Protein AF-A0A841GQJ8-F1 (afdb_monomer_lite)

pLDDT: mean 85.33, std 18.14, range [37.25, 98.5]

Structure (mmCIF, N/CA/C/O backbone):
data_AF-A0A841GQJ8-F1
#
_entry.id   AF-A0A841GQJ8-F1
#
loop_
_atom_site.group_PDB
_atom_site.id
_atom_site.type_symbol
_atom_site.label_atom_id
_atom_site.label_alt_id
_atom_site.label_comp_id
_atom_site.label_asym_id
_atom_site.label_entity_id
_atom_site.label_seq_id
_atom_site.pdbx_PDB_ins_code
_atom_site.Cartn_x
_atom_site.Cartn_y
_atom_site.Cartn_z
_atom_site.occupancy
_atom_site.B_iso_or_equiv
_atom_site.auth_seq_id
_atom_site.auth_comp_id
_atom_site.auth_asym_id
_atom_site.auth_atom_id
_atom_site.pdbx_PDB_model_num
ATOM 1 N N . MET A 1 1 ? -18.519 7.484 22.871 1.00 69.00 1 MET A N 1
ATOM 2 C CA . MET A 1 1 ? -19.037 8.339 21.785 1.00 69.00 1 MET A CA 1
ATOM 3 C C . MET A 1 1 ? -19.479 7.434 20.653 1.00 69.00 1 MET A C 1
ATOM 5 O O . MET A 1 1 ? -18.696 6.591 20.253 1.00 69.00 1 MET A O 1
ATOM 9 N N . LEU A 1 2 ? -20.723 7.545 20.201 1.00 83.00 2 LEU A N 1
ATOM 10 C CA . LEU A 1 2 ? -21.278 6.787 19.076 1.00 83.00 2 LEU A CA 1
ATOM 11 C C . LEU A 1 2 ? -21.313 7.696 17.837 1.00 83.00 2 LEU A C 1
ATOM 13 O O . LEU A 1 2 ? -21.474 8.907 17.982 1.00 83.00 2 LEU A O 1
ATOM 17 N N . ILE A 1 3 ? -21.138 7.150 16.635 1.00 88.44 3 ILE A N 1
ATOM 18 C CA . ILE A 1 3 ? -21.252 7.889 15.370 1.00 88.44 3 ILE A CA 1
ATOM 19 C C . ILE A 1 3 ? -22.172 7.069 14.484 1.00 88.44 3 ILE A C 1
ATOM 21 O O . ILE A 1 3 ? -21.946 5.878 14.298 1.00 88.44 3 ILE A O 1
ATOM 25 N N . CYS A 1 4 ? -23.193 7.723 13.936 1.00 89.06 4 CYS A N 1
ATOM 26 C CA . CYS A 1 4 ? -24.145 7.074 13.050 1.00 89.06 4 CYS A CA 1
ATOM 27 C C . CYS A 1 4 ? -23.451 6.559 11.786 1.00 89.06 4 CYS A C 1
ATOM 29 O O . CYS A 1 4 ? -22.863 7.340 11.039 1.00 89.06 4 CYS A O 1
ATOM 31 N N . ASN A 1 5 ? -23.571 5.266 11.508 1.00 85.94 5 ASN A N 1
ATOM 32 C CA . ASN A 1 5 ? -23.032 4.623 10.310 1.00 85.94 5 ASN A CA 1
ATOM 33 C C . ASN A 1 5 ? -23.671 5.132 8.998 1.00 85.94 5 ASN A C 1
ATOM 35 O O . ASN A 1 5 ? -23.080 4.981 7.929 1.00 85.94 5 ASN A O 1
ATOM 39 N N . ARG A 1 6 ? -24.857 5.751 9.074 1.00 85.56 6 ARG A N 1
ATOM 40 C CA . ARG A 1 6 ? -25.621 6.251 7.926 1.00 85.56 6 ARG A CA 1
ATOM 41 C C . ARG A 1 6 ? -25.281 7.693 7.562 1.00 85.56 6 ARG A C 1
ATOM 43 O O . ARG A 1 6 ? -25.093 7.998 6.389 1.00 85.56 6 ARG A O 1
ATOM 50 N N . CYS A 1 7 ? -25.226 8.591 8.549 1.00 88.56 7 CYS A N 1
ATOM 51 C CA . CYS A 1 7 ? -25.048 10.034 8.322 1.00 88.56 7 CYS A CA 1
ATOM 52 C C . CYS A 1 7 ? -23.786 10.627 8.966 1.00 88.56 7 CYS A C 1
ATOM 54 O O . CYS A 1 7 ? -23.524 11.819 8.820 1.00 88.56 7 CYS A O 1
ATOM 56 N N . ASN A 1 8 ? -22.998 9.809 9.668 1.00 84.25 8 ASN A N 1
ATOM 57 C CA . ASN A 1 8 ? -21.717 10.173 10.272 1.00 84.25 8 ASN A CA 1
ATOM 58 C C . ASN A 1 8 ? -21.789 11.299 11.328 1.00 84.25 8 ASN A C 1
ATOM 60 O O . ASN A 1 8 ? -20.802 11.988 11.583 1.00 84.25 8 ASN A O 1
ATOM 64 N N . THR A 1 9 ? -22.956 11.496 11.951 1.00 87.31 9 THR A N 1
ATOM 65 C CA . THR A 1 9 ? -23.169 12.467 13.040 1.00 87.31 9 THR A CA 1
ATOM 66 C C . THR A 1 9 ? -22.947 11.807 14.408 1.00 87.31 9 THR A C 1
ATOM 68 O O . THR A 1 9 ? -23.321 10.640 14.571 1.00 87.31 9 THR A O 1
ATOM 71 N N . PRO A 1 10 ? -22.375 12.516 15.404 1.00 89.00 10 PRO A N 1
ATOM 72 C CA . PRO A 1 10 ? -22.278 12.010 16.769 1.00 89.00 10 PRO A CA 1
ATOM 73 C C . PRO A 1 10 ? -23.661 11.702 17.344 1.00 89.00 10 PRO A C 1
ATOM 75 O O . PRO A 1 10 ? -24.578 12.517 17.245 1.00 89.00 10 PRO A O 1
ATOM 78 N N . ILE A 1 11 ? -23.797 10.537 17.965 1.00 92.25 11 ILE A N 1
ATOM 79 C CA . ILE A 1 11 ? -25.012 10.116 18.657 1.00 92.25 11 ILE A CA 1
ATOM 80 C C . ILE A 1 11 ? -24.798 10.311 20.160 1.00 92.25 11 ILE A C 1
ATOM 82 O O . ILE A 1 11 ? -23.737 9.977 20.697 1.00 92.25 11 ILE A O 1
ATOM 86 N N . ARG A 1 12 ? -25.811 10.868 20.832 1.00 89.44 12 ARG A N 1
ATOM 87 C CA . ARG A 1 12 ? -25.818 11.080 22.285 1.00 89.44 12 ARG A CA 1
ATOM 88 C C . ARG A 1 12 ? -25.809 9.744 23.031 1.00 89.44 12 ARG A C 1
ATOM 90 O O . ARG A 1 12 ? -26.429 8.775 22.593 1.00 89.44 12 ARG A O 1
ATOM 97 N N . ASP A 1 13 ? -25.138 9.704 24.178 1.00 86.50 13 ASP A N 1
ATOM 98 C CA . ASP A 1 13 ? -25.068 8.490 24.992 1.00 86.50 13 ASP A CA 1
ATOM 99 C C . ASP A 1 13 ? -26.475 8.067 25.457 1.00 86.50 13 ASP A C 1
ATOM 101 O O . ASP A 1 13 ? -27.269 8.882 25.926 1.00 86.50 13 ASP A O 1
ATOM 105 N N . GLY A 1 14 ? -26.801 6.782 25.285 1.00 88.12 14 GLY A N 1
ATOM 106 C CA . GLY A 1 14 ? -28.113 6.219 25.628 1.00 88.12 14 GLY A CA 1
ATOM 107 C C . GLY A 1 14 ? -29.236 6.464 24.609 1.00 88.12 14 GLY A C 1
ATOM 108 O O . GLY A 1 14 ? -30.354 5.993 24.828 1.00 88.12 14 GLY A O 1
ATOM 109 N N . ALA A 1 15 ? -28.978 7.155 23.492 1.00 90.06 15 ALA A N 1
ATOM 110 C CA . ALA A 1 15 ? -29.973 7.324 22.435 1.00 90.06 15 ALA A CA 1
ATOM 111 C C . ALA A 1 15 ? -30.300 5.989 21.740 1.00 90.06 15 ALA A C 1
ATOM 113 O O . ALA A 1 15 ? -29.432 5.140 21.541 1.00 90.06 15 ALA A O 1
ATOM 114 N N . ARG A 1 16 ? -31.570 5.812 21.347 1.00 94.38 16 ARG A N 1
ATOM 115 C CA . ARG A 1 16 ? -32.040 4.640 20.580 1.00 94.38 16 ARG A CA 1
ATOM 116 C C . ARG A 1 16 ? -32.044 4.866 19.064 1.00 94.38 16 ARG A C 1
ATOM 118 O O . ARG A 1 16 ? -32.112 3.896 18.318 1.00 94.38 16 ARG A O 1
ATOM 125 N N . PHE A 1 17 ? -31.965 6.122 18.622 1.00 94.75 17 PHE A N 1
ATOM 126 C CA . PHE A 1 17 ? -31.977 6.541 17.217 1.00 94.75 17 PHE A CA 1
ATOM 127 C C . PHE A 1 17 ? -30.995 7.699 17.002 1.00 94.75 17 PHE A C 1
ATOM 129 O O . PHE A 1 17 ? -30.668 8.421 17.945 1.00 94.75 17 PHE A O 1
ATOM 136 N N . CYS A 1 18 ? -30.537 7.891 15.766 1.00 93.38 18 CYS A N 1
ATOM 137 C CA . CYS A 1 18 ? -29.743 9.051 15.380 1.00 93.38 18 CYS A CA 1
ATOM 138 C C . CYS A 1 18 ? -30.620 10.309 15.262 1.00 93.38 18 CYS A C 1
ATOM 140 O O . CYS A 1 18 ? -31.519 10.357 14.423 1.00 93.38 18 CYS A O 1
ATOM 142 N N . ASP A 1 19 ? -30.289 11.363 16.014 1.00 92.81 19 ASP A N 1
ATOM 143 C CA . ASP A 1 19 ? -31.011 12.648 15.990 1.00 92.81 19 ASP A CA 1
ATOM 144 C C . ASP A 1 19 ? -30.983 13.348 14.613 1.00 92.81 19 ASP A C 1
ATOM 146 O O . ASP A 1 19 ? -31.834 14.185 14.327 1.00 92.81 19 ASP A O 1
ATOM 150 N N . ALA A 1 20 ? -30.009 13.021 13.754 1.00 93.94 20 ALA A N 1
ATOM 151 C CA . ALA A 1 20 ? -29.830 13.670 12.455 1.00 93.94 20 ALA A CA 1
ATOM 152 C C . ALA A 1 20 ? -30.558 12.970 11.297 1.00 93.94 20 ALA A C 1
ATOM 154 O O . ALA A 1 20 ? -31.003 13.640 10.369 1.00 93.94 20 ALA A O 1
ATOM 155 N N . CYS A 1 21 ? -30.664 11.637 11.313 1.00 93.19 21 CYS A N 1
ATOM 156 C CA . CYS A 1 21 ? -31.226 10.880 10.184 1.00 93.19 21 CYS A CA 1
ATOM 157 C C . CYS A 1 21 ? -32.306 9.856 10.561 1.00 93.19 21 CYS A C 1
ATOM 159 O O . CYS A 1 21 ? -32.838 9.188 9.673 1.00 93.19 21 CYS A O 1
ATOM 161 N N . GLY A 1 22 ? -32.621 9.711 11.852 1.00 92.00 22 GLY A N 1
ATOM 162 C CA . GLY A 1 22 ? -33.670 8.821 12.352 1.00 92.00 22 GLY A CA 1
ATOM 163 C C . GLY A 1 22 ? -33.349 7.325 12.294 1.00 92.00 22 GLY A C 1
ATOM 164 O O . GLY A 1 22 ? -34.217 6.517 12.611 1.00 92.00 22 GLY A O 1
ATOM 165 N N . ASP A 1 23 ? -32.134 6.936 11.897 1.00 91.88 23 ASP A N 1
ATOM 166 C CA . ASP A 1 23 ? -31.737 5.525 11.838 1.00 91.88 23 ASP A CA 1
ATOM 167 C C . ASP A 1 23 ? -31.611 4.931 13.256 1.00 91.88 23 ASP A C 1
ATOM 169 O O . ASP A 1 23 ? -31.121 5.628 14.156 1.00 91.88 23 ASP A O 1
ATOM 173 N N . PRO A 1 24 ? -32.074 3.691 13.503 1.00 93.31 24 PRO A N 1
ATOM 174 C CA . PRO A 1 24 ? -31.944 3.053 14.809 1.00 93.31 24 PRO A CA 1
ATOM 175 C C . PRO A 1 24 ? -30.476 2.815 15.160 1.00 93.31 24 PRO A C 1
ATOM 177 O O . PRO A 1 24 ? -29.685 2.420 14.313 1.00 93.31 24 PRO A O 1
ATOM 180 N N . VAL A 1 25 ? -30.122 3.004 16.433 1.00 90.88 25 VAL A N 1
ATOM 181 C CA . VAL A 1 25 ? -28.775 2.704 16.927 1.00 90.88 25 VAL A CA 1
ATOM 182 C C . VAL A 1 25 ? -28.582 1.192 16.948 1.00 90.88 25 VAL A C 1
ATOM 184 O O . VAL A 1 25 ? -29.265 0.458 17.663 1.00 90.88 25 VAL A O 1
ATOM 187 N N . THR A 1 26 ? -27.620 0.730 16.168 1.00 87.56 26 THR A N 1
ATOM 188 C CA . THR A 1 26 ? -27.217 -0.664 16.026 1.00 87.56 26 THR A CA 1
ATOM 189 C C . THR A 1 26 ? -25.819 -0.891 16.601 1.00 87.56 26 THR A C 1
ATOM 191 O O . THR A 1 26 ? -25.080 0.037 16.934 1.00 87.56 26 THR A O 1
ATOM 194 N N . ALA A 1 27 ? -25.393 -2.156 16.659 1.00 79.19 27 ALA A N 1
ATOM 195 C CA . ALA A 1 27 ? -24.012 -2.502 16.995 1.00 79.19 27 ALA A CA 1
ATOM 196 C C . ALA A 1 27 ? -22.972 -1.899 16.020 1.00 79.19 27 ALA A C 1
ATOM 198 O O . ALA A 1 27 ? -21.789 -1.844 16.362 1.00 79.19 27 ALA A O 1
ATOM 199 N N . GLY A 1 28 ? -23.397 -1.456 14.829 1.00 72.44 28 GLY A N 1
ATOM 200 C CA . GLY A 1 28 ? -22.557 -0.760 13.853 1.00 72.44 28 GLY A CA 1
ATOM 201 C C . GLY A 1 28 ? -22.282 0.711 14.187 1.00 72.44 28 GLY A C 1
ATOM 202 O O . GLY A 1 28 ? -21.315 1.258 13.670 1.00 72.44 28 GLY A O 1
ATOM 203 N N . ASP A 1 29 ? -23.077 1.329 15.067 1.00 72.44 29 ASP A N 1
ATOM 204 C CA . ASP A 1 29 ? -22.952 2.744 15.474 1.00 72.44 29 ASP A CA 1
ATOM 205 C C . ASP A 1 29 ? -22.060 2.942 16.699 1.00 72.44 29 ASP A C 1
ATOM 207 O O . ASP A 1 29 ? -21.718 4.069 17.083 1.00 72.44 29 ASP A O 1
ATOM 211 N N . LEU A 1 30 ? -21.646 1.828 17.312 1.00 71.06 30 LEU A N 1
ATOM 212 C CA . LEU A 1 30 ? -20.504 1.821 18.201 1.00 71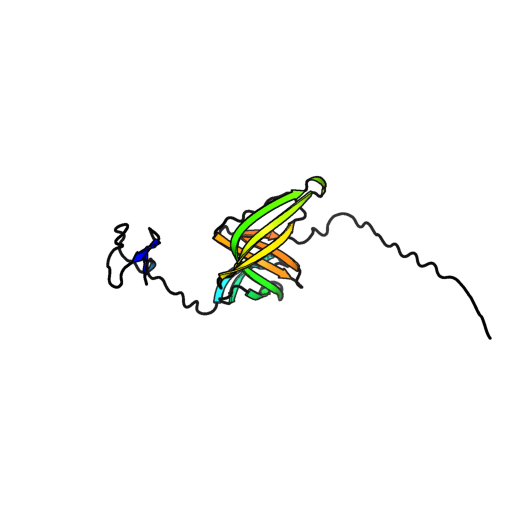.06 30 LEU A CA 1
ATOM 213 C C . LEU A 1 30 ? -19.325 2.378 17.403 1.00 71.06 30 LEU A C 1
ATOM 215 O O . LEU A 1 30 ? -18.711 1.646 16.623 1.00 71.06 30 LEU A O 1
ATOM 219 N N . VAL A 1 31 ? -18.928 3.634 17.683 1.00 60.16 31 VAL A N 1
ATOM 220 C CA . VAL A 1 31 ? -17.500 3.957 17.626 1.00 60.16 31 VAL A CA 1
ATOM 221 C C . VAL A 1 31 ? -16.921 3.056 18.692 1.00 60.16 31 VAL A C 1
ATOM 223 O O . VAL A 1 31 ? -16.723 3.411 19.853 1.00 60.16 31 VAL A O 1
ATOM 226 N N . ARG A 1 32 ? -16.618 1.830 18.273 1.00 51.28 32 ARG A N 1
ATOM 227 C CA . ARG A 1 32 ? -15.392 1.237 18.709 1.00 51.28 32 ARG A CA 1
ATOM 228 C C . ARG A 1 32 ? -14.398 2.348 18.383 1.00 51.28 32 ARG A C 1
ATOM 230 O O . ARG A 1 32 ? -13.963 2.497 17.246 1.00 51.28 32 ARG A O 1
ATOM 237 N N . ASN A 1 33 ? -14.003 3.099 19.412 1.00 47.44 33 ASN A N 1
ATOM 238 C CA . ASN A 1 33 ? -12.593 3.108 19.730 1.00 47.44 33 ASN A CA 1
ATOM 239 C C . ASN A 1 33 ? -12.207 1.650 19.569 1.00 47.44 33 ASN A C 1
ATOM 241 O O . ASN A 1 33 ? -12.418 0.831 20.465 1.00 47.44 33 ASN A O 1
ATOM 245 N N . ARG A 1 34 ? -11.826 1.283 18.343 1.00 51.66 34 ARG A N 1
ATOM 246 C CA . ARG A 1 34 ? -11.142 0.050 18.090 1.00 51.66 34 ARG A CA 1
ATOM 247 C C . ARG A 1 34 ? -9.881 0.361 18.871 1.00 51.66 34 ARG A C 1
ATOM 249 O O . ARG A 1 34 ? -8.959 0.990 18.374 1.00 51.66 34 ARG A O 1
ATOM 256 N N . ALA A 1 35 ? -9.890 -0.001 20.151 1.00 44.84 35 ALA A N 1
ATOM 257 C CA . ALA A 1 35 ? -8.784 -0.721 20.708 1.00 44.84 35 ALA A CA 1
ATOM 258 C C . ALA A 1 35 ? -8.542 -1.813 19.668 1.00 44.84 35 ALA A C 1
ATOM 260 O O . ALA A 1 35 ? -9.208 -2.848 19.637 1.00 44.84 35 ALA A O 1
ATOM 261 N N . VAL A 1 36 ? -7.745 -1.443 18.665 1.00 50.88 36 VAL A N 1
ATOM 262 C CA . VAL A 1 36 ? -7.165 -2.343 17.702 1.00 50.88 36 VAL A CA 1
ATOM 263 C C . VAL A 1 36 ? -6.338 -3.215 18.621 1.00 50.88 36 VAL A C 1
ATOM 265 O O . VAL A 1 36 ? -5.263 -2.811 19.056 1.00 50.88 36 VAL A O 1
ATOM 268 N N . ALA A 1 37 ? -6.902 -4.357 19.029 1.00 50.88 37 ALA A N 1
ATOM 269 C CA . ALA A 1 37 ? -6.098 -5.506 19.410 1.00 50.88 37 ALA A CA 1
ATOM 270 C C . ALA A 1 37 ? -4.976 -5.531 18.377 1.00 50.88 37 ALA A C 1
ATOM 272 O O . ALA A 1 37 ? -5.313 -5.514 17.199 1.00 50.88 37 ALA A O 1
ATOM 273 N N . GLY A 1 38 ? -3.729 -5.356 18.832 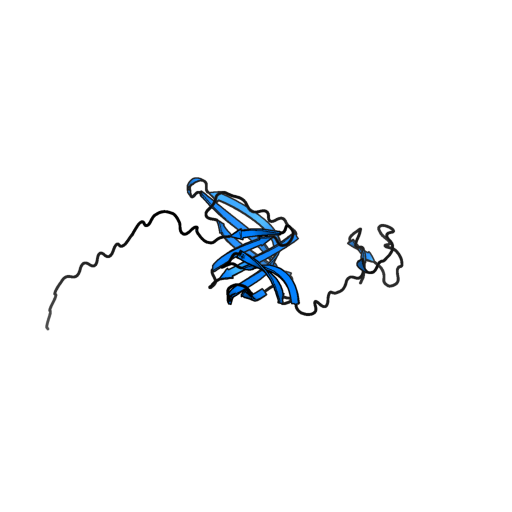1.00 62.94 38 GLY A N 1
ATOM 274 C CA . GLY A 1 38 ? -2.642 -4.586 18.198 1.00 62.94 38 GLY A CA 1
ATOM 275 C C . GLY A 1 38 ? -2.171 -4.976 16.796 1.00 62.94 38 GLY A C 1
ATOM 276 O O . GLY A 1 38 ? -1.046 -4.646 16.429 1.00 62.94 38 GLY A O 1
ATOM 277 N N . SER A 1 39 ? -3.003 -5.647 16.012 1.00 72.56 39 SER A N 1
ATOM 278 C CA . SER A 1 39 ? -2.780 -6.046 14.647 1.00 72.56 39 SER A CA 1
ATOM 279 C C . SER A 1 39 ? -4.073 -6.197 13.827 1.00 72.56 39 SER A C 1
ATOM 281 O O . SER A 1 39 ? -5.076 -6.711 14.321 1.00 72.56 39 SER A O 1
ATOM 283 N N . GLU A 1 40 ? -4.029 -5.818 12.553 1.00 83.12 40 GLU A N 1
ATOM 284 C CA . GLU A 1 40 ? -5.082 -6.011 11.550 1.00 83.12 40 GLU A CA 1
ATOM 285 C C . GLU A 1 40 ? -4.660 -7.080 10.533 1.00 83.12 40 GLU A C 1
ATOM 287 O O . GLU A 1 40 ? -3.511 -7.104 10.094 1.00 83.12 40 GLU A O 1
ATOM 292 N N . SER A 1 41 ? -5.574 -7.976 10.151 1.00 89.50 41 SER A N 1
ATOM 293 C CA . SER A 1 41 ? -5.313 -8.978 9.113 1.00 89.50 41 SER A CA 1
ATOM 294 C C . SER A 1 41 ? -5.699 -8.445 7.734 1.00 89.50 41 SER A C 1
ATOM 296 O O . SER A 1 41 ? -6.858 -8.104 7.511 1.00 89.50 41 SER A O 1
ATOM 298 N N . VAL A 1 42 ? -4.747 -8.406 6.802 1.00 94.06 42 VAL A N 1
ATOM 299 C CA . VAL A 1 42 ? -4.947 -7.952 5.414 1.00 94.06 42 VAL A CA 1
ATOM 300 C C . VAL A 1 42 ? -4.364 -8.957 4.425 1.00 94.06 42 VAL A C 1
ATOM 302 O O . VAL A 1 42 ? -3.376 -9.628 4.716 1.00 94.06 42 VAL A O 1
ATOM 305 N N . LEU A 1 43 ? -4.981 -9.082 3.251 1.00 95.62 43 LEU A N 1
ATOM 306 C CA . LEU A 1 43 ? -4.495 -9.951 2.181 1.00 95.62 43 LEU A CA 1
ATOM 307 C C . LEU A 1 43 ? -3.374 -9.237 1.415 1.00 95.62 43 LEU A C 1
ATOM 309 O O . LEU A 1 43 ? -3.631 -8.244 0.736 1.00 95.62 43 LEU A O 1
ATOM 313 N N . LEU A 1 44 ? -2.139 -9.728 1.530 1.00 97.19 44 LEU A N 1
ATOM 314 C CA . LEU A 1 44 ? -0.971 -9.133 0.877 1.00 97.19 44 LEU A CA 1
ATOM 315 C C . LEU A 1 44 ? -0.392 -10.038 -0.198 1.00 97.19 44 LEU A C 1
ATOM 317 O O . LEU A 1 44 ? -0.272 -11.249 -0.013 1.00 97.19 44 LEU A O 1
ATOM 321 N N . VAL A 1 45 ? 0.046 -9.413 -1.288 1.00 97.94 45 VAL A N 1
ATOM 322 C CA . VAL A 1 45 ? 0.778 -10.074 -2.372 1.00 97.94 45 VAL A CA 1
ATOM 323 C C . VAL A 1 45 ? 2.259 -10.154 -2.013 1.00 97.94 45 VAL A C 1
ATOM 325 O O . VAL A 1 45 ? 2.898 -9.146 -1.699 1.00 97.94 45 VAL A O 1
ATOM 328 N N . CYS A 1 46 ? 2.843 -11.350 -2.090 1.00 97.38 46 CYS A N 1
ATOM 329 C CA . CYS A 1 46 ? 4.279 -11.513 -1.909 1.00 97.38 46 CYS A CA 1
ATOM 330 C C . CYS A 1 46 ? 5.061 -10.819 -3.040 1.00 97.38 46 CYS A C 1
ATOM 332 O O . CYS A 1 46 ? 4.852 -11.143 -4.209 1.00 97.38 46 CYS A O 1
ATOM 334 N N . PRO A 1 47 ? 6.060 -9.968 -2.735 1.00 96.56 47 PRO A N 1
ATOM 335 C CA . PRO A 1 47 ? 6.864 -9.316 -3.765 1.00 96.56 47 PRO A CA 1
ATOM 336 C C . PRO A 1 47 ? 7.722 -10.284 -4.580 1.00 96.56 47 PRO A C 1
ATOM 338 O O . PRO A 1 47 ? 8.192 -9.901 -5.647 1.00 96.56 47 PRO A O 1
ATOM 341 N N . GLN A 1 48 ? 7.962 -11.509 -4.102 1.00 95.62 48 GLN A N 1
ATOM 342 C CA . GLN A 1 48 ? 8.830 -12.477 -4.769 1.00 95.62 48 GLN A CA 1
ATOM 343 C C . GLN A 1 48 ? 8.087 -13.478 -5.647 1.00 95.62 48 GLN A C 1
ATOM 345 O O . GLN A 1 48 ? 8.445 -13.607 -6.812 1.00 95.62 48 GLN A O 1
ATOM 350 N N . CYS A 1 49 ? 7.097 -14.184 -5.099 1.00 96.12 49 CYS A N 1
ATOM 351 C CA . CYS A 1 49 ? 6.370 -15.238 -5.812 1.00 96.12 49 CYS A CA 1
ATOM 352 C C . CYS A 1 49 ? 4.945 -14.840 -6.218 1.00 96.12 49 CYS A C 1
ATOM 354 O O . CYS A 1 49 ? 4.232 -15.675 -6.759 1.00 96.12 49 CYS A O 1
ATOM 356 N N . GLU A 1 50 ? 4.518 -13.611 -5.912 1.00 96.62 50 GLU A N 1
ATOM 357 C CA . GLU A 1 50 ? 3.167 -13.090 -6.180 1.00 96.62 50 GLU A CA 1
ATOM 358 C C . GLU A 1 50 ? 2.023 -13.886 -5.526 1.00 96.62 50 GLU A C 1
ATOM 360 O O . GLU A 1 50 ? 0.853 -13.633 -5.785 1.00 96.62 50 GLU A O 1
ATOM 365 N N . HIS A 1 51 ? 2.339 -14.806 -4.610 1.00 96.69 51 HIS A N 1
ATOM 366 C CA . HIS A 1 51 ? 1.336 -15.503 -3.817 1.00 96.69 51 HIS A CA 1
ATOM 367 C C . HIS A 1 51 ? 0.654 -14.537 -2.842 1.00 96.69 51 HIS A C 1
ATOM 369 O O . HIS A 1 51 ? 1.328 -13.843 -2.071 1.00 96.69 51 HIS A O 1
ATOM 375 N N . GLU A 1 52 ? -0.675 -14.522 -2.864 1.00 96.81 52 GLU A N 1
ATOM 376 C CA . GLU A 1 52 ? -1.507 -13.775 -1.927 1.00 96.81 52 GLU A CA 1
ATOM 377 C C . GLU A 1 52 ? -1.704 -14.568 -0.635 1.00 96.81 52 GLU A C 1
ATOM 379 O O . GLU A 1 52 ? -2.109 -15.728 -0.659 1.00 96.81 52 GLU A O 1
ATOM 384 N N . ALA A 1 53 ? -1.429 -13.940 0.506 1.00 95.12 53 ALA A N 1
ATOM 385 C CA . ALA A 1 53 ? -1.619 -14.554 1.813 1.00 95.12 53 ALA A CA 1
ATOM 386 C C . ALA A 1 53 ? -2.173 -13.546 2.820 1.00 95.12 53 ALA A C 1
ATOM 388 O O . ALA A 1 53 ? -1.836 -12.360 2.784 1.00 95.12 53 ALA A O 1
ATOM 389 N N . LEU A 1 54 ? -3.018 -14.023 3.736 1.00 95.62 54 LEU A N 1
ATOM 390 C CA . LEU A 1 54 ? -3.489 -13.219 4.857 1.00 95.62 54 LEU A CA 1
ATOM 391 C C . LEU A 1 54 ? -2.315 -12.965 5.812 1.00 95.62 54 LEU A C 1
ATOM 393 O O . LEU A 1 54 ? -1.672 -13.904 6.277 1.00 95.62 54 LEU A O 1
ATOM 397 N N . GLN A 1 55 ? -2.031 -11.696 6.081 1.00 94.69 55 GLN A N 1
ATOM 398 C CA . GLN A 1 55 ? -0.916 -11.247 6.906 1.00 94.69 55 GLN A CA 1
ATOM 399 C C . GLN A 1 55 ? -1.425 -10.391 8.053 1.00 94.69 55 GLN A C 1
ATOM 401 O O . GLN A 1 55 ? -2.335 -9.581 7.884 1.00 94.69 55 GLN A O 1
ATOM 406 N N . THR A 1 56 ? -0.802 -10.549 9.213 1.00 93.19 56 THR A N 1
ATOM 407 C CA . THR A 1 56 ? -1.136 -9.799 10.422 1.00 93.19 56 THR A CA 1
ATOM 408 C C . THR A 1 56 ? -0.206 -8.594 10.533 1.00 93.19 56 THR A C 1
ATOM 410 O O . THR A 1 56 ? 0.992 -8.743 10.762 1.00 93.19 56 THR A O 1
ATOM 413 N N . ILE A 1 57 ? -0.753 -7.397 10.336 1.00 91.88 57 ILE A N 1
ATOM 414 C CA . ILE A 1 57 ? -0.025 -6.125 10.336 1.00 91.88 57 ILE A CA 1
ATOM 415 C C . ILE A 1 57 ? -0.184 -5.457 11.688 1.00 91.88 57 ILE A C 1
ATOM 417 O O . ILE A 1 57 ? -1.316 -5.348 12.146 1.00 91.88 57 ILE A O 1
ATOM 421 N N . PRO A 1 58 ? 0.891 -4.966 12.322 1.00 89.62 58 PRO A N 1
ATOM 422 C CA . PRO A 1 58 ? 0.785 -4.188 13.549 1.00 89.62 58 PRO A CA 1
ATOM 423 C C . PRO A 1 58 ? -0.167 -2.993 13.419 1.00 89.62 58 PRO A C 1
ATOM 425 O O . PRO A 1 58 ? -0.333 -2.424 12.343 1.00 89.62 58 PRO A O 1
ATOM 428 N N . SER A 1 59 ? -0.745 -2.543 14.530 1.00 83.81 59 SER A N 1
ATOM 429 C CA . SER A 1 59 ? -1.716 -1.434 14.560 1.00 83.81 59 SER A CA 1
ATOM 430 C C . SER A 1 59 ? -1.208 -0.114 13.964 1.00 83.81 59 SER A C 1
ATOM 432 O O . SER A 1 59 ? -2.006 0.714 13.536 1.00 83.81 59 SER A O 1
ATOM 434 N N . HIS A 1 60 ? 0.108 0.089 13.910 1.00 87.56 60 HIS A N 1
ATOM 435 C CA . HIS A 1 60 ? 0.731 1.266 13.303 1.00 87.56 60 HIS A CA 1
ATOM 436 C C . HIS A 1 60 ? 0.928 1.140 11.780 1.00 87.56 60 HIS A C 1
ATOM 438 O O . HIS A 1 60 ? 1.420 2.071 11.148 1.00 87.56 60 HIS A O 1
ATOM 444 N N . GLY A 1 61 ? 0.533 0.013 11.181 1.00 90.06 61 GLY A N 1
ATOM 445 C CA . GLY A 1 61 ? 0.542 -0.210 9.736 1.00 90.06 61 GLY A CA 1
ATOM 446 C C . GLY A 1 61 ? 1.900 -0.598 9.158 1.00 90.06 61 GLY A C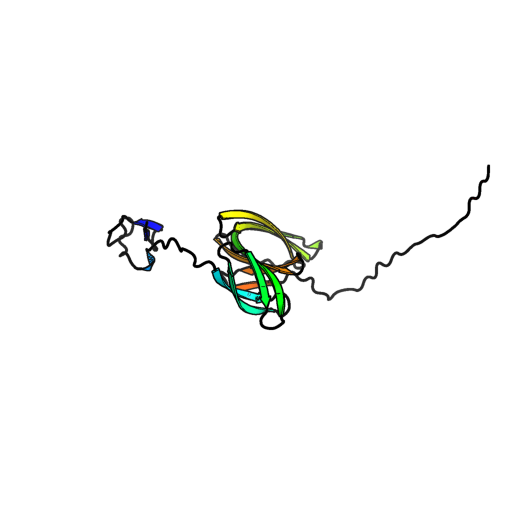 1
ATOM 447 O O . GLY A 1 61 ? 1.985 -0.843 7.964 1.00 90.06 61 GLY A O 1
ATOM 448 N N . VAL A 1 62 ? 2.961 -0.680 9.960 1.00 93.88 62 VAL A N 1
ATOM 449 C CA . VAL A 1 62 ? 4.315 -1.002 9.487 1.00 93.88 62 VAL A CA 1
ATOM 450 C C . VAL A 1 62 ? 4.727 -2.367 10.018 1.00 93.88 62 VAL A C 1
ATOM 452 O O . VAL A 1 62 ? 4.486 -2.673 11.182 1.00 93.88 62 VAL A O 1
ATOM 455 N N . GLY A 1 63 ? 5.351 -3.199 9.189 1.00 94.06 63 GLY A N 1
ATOM 456 C CA . GLY A 1 63 ? 5.858 -4.483 9.658 1.00 94.06 63 GLY A CA 1
ATOM 457 C C . GLY A 1 63 ? 6.822 -5.162 8.698 1.00 94.06 63 GLY A C 1
ATOM 458 O O . GLY A 1 63 ? 6.737 -5.007 7.479 1.00 94.06 63 GLY A O 1
ATOM 459 N N . GLN A 1 64 ? 7.724 -5.959 9.270 1.00 96.75 64 GLN A N 1
ATOM 460 C CA . GLN A 1 64 ? 8.507 -6.944 8.536 1.00 96.75 64 GLN A CA 1
ATOM 461 C C . GLN A 1 64 ? 7.767 -8.281 8.570 1.00 96.75 64 GLN A C 1
ATOM 463 O O . GLN A 1 64 ? 7.440 -8.795 9.637 1.00 96.75 64 GLN A O 1
ATOM 468 N N . LEU A 1 65 ? 7.501 -8.833 7.393 1.00 96.31 65 LEU A N 1
ATOM 469 C CA . LEU A 1 65 ? 6.741 -10.059 7.197 1.00 96.31 65 LEU A CA 1
ATOM 470 C C . LEU A 1 65 ? 7.574 -11.089 6.449 1.00 96.31 65 LEU A C 1
ATOM 472 O O . LEU A 1 65 ? 8.544 -10.752 5.771 1.00 96.31 65 LEU A O 1
ATOM 476 N N . THR A 1 66 ? 7.159 -12.347 6.544 1.00 97.81 66 THR A N 1
ATOM 477 C CA . THR A 1 66 ? 7.748 -13.453 5.787 1.00 97.81 66 THR A CA 1
ATOM 478 C C . THR A 1 66 ? 6.657 -14.136 4.978 1.00 97.81 66 THR A C 1
ATOM 480 O O . THR A 1 66 ? 5.593 -14.464 5.503 1.00 97.81 66 THR A O 1
ATOM 483 N N . CYS A 1 67 ? 6.898 -14.336 3.682 1.00 97.19 67 CYS A N 1
ATOM 484 C CA . CYS A 1 67 ? 5.945 -15.030 2.826 1.00 97.19 67 CYS A CA 1
ATOM 485 C C . CYS A 1 67 ? 5.839 -16.510 3.232 1.00 97.19 67 CYS A C 1
ATOM 487 O O . CYS A 1 67 ? 6.866 -17.190 3.237 1.00 97.19 67 CYS A O 1
ATOM 489 N N . PRO A 1 68 ? 4.631 -17.050 3.478 1.00 96.81 68 PRO A N 1
ATOM 490 C CA . PRO A 1 68 ? 4.470 -18.461 3.825 1.00 96.81 68 PRO A CA 1
ATOM 491 C C . PRO A 1 68 ? 4.790 -19.410 2.660 1.00 96.81 68 PRO A C 1
ATOM 493 O O . PRO A 1 68 ? 5.140 -20.559 2.896 1.00 96.81 68 PRO A O 1
ATOM 496 N N . ALA A 1 69 ? 4.698 -18.944 1.409 1.00 97.25 69 ALA A N 1
ATOM 497 C CA . ALA A 1 69 ? 4.913 -19.782 0.228 1.00 97.25 69 ALA A CA 1
ATOM 498 C C . ALA A 1 69 ? 6.390 -19.899 -0.189 1.00 97.25 69 ALA A C 1
ATOM 500 O O . ALA A 1 69 ? 6.810 -20.951 -0.658 1.00 97.25 69 ALA A O 1
ATOM 501 N N . CYS A 1 70 ? 7.184 -18.831 -0.053 1.00 97.19 70 CYS A N 1
ATOM 502 C CA . CYS A 1 70 ? 8.573 -18.802 -0.539 1.00 97.19 70 CYS A CA 1
ATOM 503 C C . CYS A 1 70 ? 9.602 -18.347 0.506 1.00 97.19 70 CYS A C 1
ATOM 505 O O . CYS A 1 70 ? 10.753 -18.096 0.152 1.00 97.19 70 CYS A O 1
ATOM 507 N N . ALA A 1 71 ? 9.188 -18.172 1.766 1.00 97.31 71 ALA A N 1
ATOM 508 C CA . ALA A 1 71 ? 10.018 -17.723 2.889 1.00 97.31 71 ALA A CA 1
ATOM 509 C C . ALA A 1 71 ? 10.746 -16.378 2.681 1.00 97.31 71 ALA A C 1
ATOM 511 O O . ALA A 1 71 ? 11.624 -16.014 3.460 1.00 97.31 71 ALA A O 1
ATOM 512 N N . THR A 1 72 ? 10.390 -15.602 1.651 1.00 96.56 72 THR A N 1
ATOM 513 C CA . THR A 1 72 ? 11.008 -14.293 1.419 1.00 96.56 72 THR A CA 1
ATOM 514 C C . THR A 1 72 ? 10.551 -13.311 2.489 1.00 96.56 72 THR A C 1
ATOM 516 O O . THR A 1 72 ? 9.346 -13.110 2.666 1.00 96.56 72 THR A O 1
ATOM 519 N N . ALA A 1 73 ? 11.509 -12.678 3.165 1.00 97.69 73 ALA A N 1
ATOM 520 C CA . ALA A 1 73 ? 11.242 -11.579 4.080 1.00 97.69 73 ALA A CA 1
ATOM 521 C C . ALA A 1 73 ? 11.037 -10.272 3.298 1.00 97.69 73 ALA A C 1
ATOM 523 O O . ALA A 1 73 ? 11.766 -9.980 2.348 1.00 97.69 73 ALA A O 1
ATOM 524 N N . PHE A 1 74 ? 10.053 -9.473 3.696 1.00 97.69 74 PHE A N 1
ATOM 525 C CA . PHE A 1 74 ? 9.759 -8.182 3.081 1.00 97.69 74 PHE A CA 1
ATOM 526 C C . PHE A 1 74 ? 9.198 -7.203 4.108 1.00 97.69 74 PHE A C 1
ATOM 528 O O . PHE A 1 74 ? 8.635 -7.597 5.126 1.00 97.69 74 PHE A O 1
ATOM 535 N N . HIS A 1 75 ? 9.356 -5.914 3.838 1.00 97.56 75 HIS A N 1
ATOM 536 C CA . HIS A 1 75 ? 8.802 -4.853 4.664 1.00 97.56 75 HIS A CA 1
ATOM 537 C C . HIS A 1 75 ? 7.535 -4.315 4.009 1.00 97.56 75 HIS A C 1
ATOM 539 O O . HIS A 1 75 ? 7.492 -4.139 2.793 1.00 97.56 75 HIS A O 1
ATOM 545 N N . THR A 1 76 ? 6.499 -4.045 4.791 1.00 97.44 76 THR A N 1
ATOM 546 C CA . THR A 1 76 ? 5.246 -3.495 4.280 1.00 97.44 76 THR A CA 1
ATOM 547 C C . THR A 1 76 ? 4.771 -2.333 5.137 1.00 97.44 76 THR A C 1
ATOM 549 O O . THR A 1 76 ? 4.913 -2.347 6.360 1.00 97.44 76 THR A O 1
ATOM 552 N N . THR A 1 77 ? 4.198 -1.336 4.472 1.00 97.06 77 THR A N 1
ATOM 553 C CA . THR A 1 77 ? 3.572 -0.173 5.094 1.00 97.06 77 THR A CA 1
ATOM 554 C C . THR A 1 77 ? 2.148 -0.052 4.562 1.00 97.06 77 THR A C 1
ATOM 556 O O . THR A 1 77 ? 1.940 0.250 3.387 1.00 97.06 77 THR A O 1
ATOM 559 N N . VAL A 1 78 ? 1.169 -0.285 5.428 1.00 97.12 78 VAL A N 1
ATOM 560 C CA . VAL A 1 78 ? -0.258 -0.084 5.189 1.00 97.12 78 VAL A CA 1
ATOM 561 C C . VAL A 1 78 ? -0.634 1.336 5.589 1.00 97.12 78 VAL A C 1
ATOM 563 O O . VAL A 1 78 ? -0.370 1.780 6.706 1.00 97.12 78 VAL A O 1
ATOM 566 N N . VAL A 1 79 ? -1.250 2.057 4.661 1.00 97.19 79 VAL A N 1
ATOM 567 C CA . VAL A 1 79 ? -1.574 3.479 4.797 1.00 97.19 79 VAL A CA 1
ATOM 568 C C . VAL A 1 79 ? -2.926 3.793 4.176 1.00 97.19 79 VAL A C 1
ATOM 570 O O . VAL A 1 79 ? -3.432 3.055 3.328 1.00 97.19 79 VAL A O 1
ATOM 573 N N . ARG A 1 80 ? -3.490 4.939 4.553 1.00 97.00 80 ARG A N 1
ATOM 574 C CA . ARG A 1 80 ? -4.637 5.544 3.883 1.00 97.00 80 ARG A CA 1
ATOM 575 C C . ARG A 1 80 ? -4.161 6.555 2.848 1.00 97.00 80 ARG A C 1
ATOM 577 O O . ARG A 1 80 ? -3.397 7.466 3.152 1.00 97.00 80 ARG A O 1
ATOM 584 N N . VAL A 1 81 ? -4.632 6.433 1.616 1.00 98.12 81 VAL A N 1
ATOM 585 C CA . VAL A 1 81 ? -4.304 7.377 0.545 1.00 98.12 81 VAL A CA 1
ATOM 586 C C . VAL A 1 81 ? -5.034 8.695 0.789 1.00 98.12 81 VAL A C 1
ATOM 588 O O . VAL A 1 81 ? -6.245 8.723 0.985 1.00 98.12 81 VAL A O 1
ATOM 591 N N . ARG A 1 82 ? -4.319 9.819 0.744 1.00 97.94 82 ARG A N 1
ATOM 592 C CA . ARG A 1 82 ? -4.912 11.166 0.794 1.00 97.94 82 ARG A CA 1
ATOM 593 C C . ARG A 1 82 ? -5.115 11.698 -0.615 1.00 97.94 82 ARG A C 1
ATOM 595 O O . ARG A 1 82 ? -6.214 12.133 -0.962 1.00 97.94 82 ARG A O 1
ATOM 602 N N . SER A 1 83 ? -4.073 11.609 -1.437 1.00 98.25 83 SER A N 1
ATOM 603 C CA . SER A 1 83 ? -4.102 12.001 -2.844 1.00 98.25 83 SER A CA 1
ATOM 604 C C . SER A 1 83 ? -3.044 11.257 -3.661 1.00 98.25 83 SER A C 1
ATOM 606 O O . SER A 1 83 ? -1.999 10.863 -3.147 1.00 98.25 83 SER A O 1
ATOM 608 N N . LYS A 1 84 ? -3.316 11.090 -4.960 1.00 97.81 84 LYS A N 1
ATOM 609 C CA . LYS A 1 84 ? -2.377 10.576 -5.964 1.00 97.81 84 LYS A CA 1
ATOM 610 C C . LYS A 1 84 ? -2.175 11.648 -7.028 1.00 97.81 84 LYS A C 1
ATOM 612 O O . LYS A 1 84 ? -3.146 12.164 -7.576 1.00 97.81 84 LYS A O 1
ATOM 617 N N . ARG A 1 85 ? -0.924 11.908 -7.392 1.00 98.25 85 ARG A N 1
ATOM 618 C CA . ARG A 1 85 ? -0.553 12.570 -8.645 1.00 98.25 85 ARG A CA 1
ATOM 619 C C . ARG A 1 85 ? 0.242 11.585 -9.492 1.00 98.25 85 ARG A C 1
ATOM 621 O O . ARG A 1 85 ? 1.131 10.919 -8.971 1.00 98.25 85 ARG A O 1
ATOM 628 N N . SER A 1 86 ? -0.068 11.484 -10.782 1.00 97.31 86 SER A N 1
ATOM 629 C CA . SER A 1 86 ? 0.739 10.696 -11.714 1.00 97.31 86 SER A CA 1
ATOM 630 C C . SER A 1 86 ? 1.115 11.519 -12.943 1.00 97.31 86 SER A C 1
ATOM 632 O O . SER A 1 86 ? 0.306 12.278 -13.476 1.00 97.31 86 SER A O 1
ATOM 634 N N . THR A 1 87 ? 2.364 11.375 -13.378 1.00 97.25 87 THR A N 1
ATOM 635 C CA . THR A 1 87 ? 2.931 12.093 -14.523 1.00 97.25 87 THR A CA 1
ATOM 636 C C . THR A 1 87 ? 3.535 11.074 -15.480 1.00 97.25 87 THR A C 1
ATOM 638 O O . THR A 1 87 ? 4.490 10.377 -15.138 1.00 97.25 87 THR A O 1
ATOM 641 N N . GLY A 1 88 ? 2.965 10.960 -16.679 1.00 96.62 88 GLY A N 1
ATOM 642 C CA . GLY A 1 88 ? 3.459 10.054 -17.716 1.00 96.62 88 GLY A CA 1
ATOM 643 C C . GLY A 1 88 ? 4.593 10.675 -18.534 1.00 96.62 88 GLY A C 1
ATOM 644 O O . GLY A 1 88 ? 4.493 11.817 -18.973 1.00 96.62 88 GLY A O 1
ATOM 645 N N . GLN A 1 89 ? 5.641 9.900 -18.804 1.00 95.00 89 GLN A N 1
ATOM 646 C CA . GLN A 1 89 ? 6.770 10.265 -19.656 1.00 95.00 89 GLN A CA 1
ATOM 647 C C . GLN A 1 89 ? 6.813 9.342 -20.878 1.00 95.00 89 GLN A C 1
ATOM 649 O O . GLN A 1 89 ? 7.437 8.282 -20.861 1.00 95.00 89 GLN A O 1
ATOM 654 N N . LYS A 1 90 ? 6.148 9.755 -21.967 1.00 94.12 90 LYS A N 1
ATOM 655 C CA . LYS A 1 90 ? 5.999 8.934 -23.184 1.00 94.12 90 LYS A CA 1
ATOM 656 C C . LYS A 1 90 ? 7.346 8.502 -23.782 1.00 94.12 90 LYS A C 1
ATOM 658 O O . LYS A 1 90 ? 7.473 7.359 -24.198 1.00 94.12 90 LYS A O 1
ATOM 663 N N . LYS A 1 91 ? 8.355 9.386 -23.772 1.00 94.62 91 LYS A N 1
ATOM 664 C CA . LYS A 1 91 ? 9.702 9.103 -24.310 1.00 94.62 91 LYS A CA 1
ATOM 665 C C . LYS A 1 91 ? 10.418 7.959 -23.585 1.00 94.62 91 LYS A C 1
ATOM 667 O O . LYS A 1 91 ? 11.151 7.221 -24.223 1.00 94.62 91 LYS A O 1
ATOM 672 N N . LEU A 1 92 ? 10.199 7.822 -22.278 1.00 92.38 92 LEU A N 1
ATOM 673 C CA . LEU A 1 92 ? 10.828 6.787 -21.452 1.00 92.38 92 LEU A CA 1
ATOM 674 C C . LEU A 1 92 ? 9.905 5.587 -21.205 1.00 92.38 92 LEU A C 1
ATOM 676 O O . LEU A 1 92 ? 10.263 4.701 -20.438 1.00 92.38 92 LEU A O 1
ATOM 680 N N . ASN A 1 93 ? 8.705 5.579 -21.802 1.00 94.06 93 ASN A N 1
ATOM 681 C CA . ASN A 1 93 ? 7.640 4.622 -21.495 1.00 94.06 93 ASN A CA 1
ATOM 682 C C . ASN A 1 93 ? 7.444 4.420 -19.975 1.00 94.06 93 ASN A C 1
ATOM 684 O O . ASN A 1 93 ? 7.269 3.305 -19.493 1.00 94.06 93 ASN A O 1
ATOM 688 N N . ALA A 1 94 ? 7.513 5.509 -19.208 1.00 94.50 94 ALA A N 1
ATOM 689 C CA . ALA A 1 94 ? 7.497 5.467 -17.751 1.00 94.50 94 ALA A CA 1
ATOM 690 C C . ALA A 1 94 ? 6.408 6.379 -17.187 1.00 94.50 94 ALA A C 1
ATOM 692 O O . ALA A 1 94 ? 5.965 7.327 -17.841 1.00 94.50 94 ALA A O 1
ATOM 693 N N . ARG A 1 95 ? 5.990 6.117 -15.951 1.00 95.81 95 ARG A N 1
ATOM 694 C CA . ARG A 1 95 ? 5.079 6.983 -15.199 1.00 95.81 95 ARG A CA 1
ATOM 695 C C . ARG A 1 95 ? 5.611 7.183 -13.788 1.00 95.81 95 ARG A C 1
ATOM 697 O O . ARG A 1 95 ? 5.902 6.214 -13.091 1.00 95.81 95 ARG A O 1
ATOM 704 N N . THR A 1 96 ? 5.728 8.438 -13.380 1.00 96.75 96 THR A N 1
ATOM 705 C CA . THR A 1 96 ? 6.073 8.823 -12.009 1.00 96.75 96 THR A CA 1
ATOM 706 C C . THR A 1 96 ? 4.791 8.991 -11.208 1.00 96.75 96 THR A C 1
ATOM 708 O O . THR A 1 96 ? 3.823 9.573 -11.703 1.00 96.75 96 THR A O 1
ATOM 711 N N . PHE A 1 97 ? 4.791 8.497 -9.979 1.00 98.06 97 PHE A N 1
ATOM 712 C CA . PHE A 1 97 ? 3.703 8.614 -9.024 1.00 98.06 97 PHE A CA 1
ATOM 713 C C . PHE A 1 97 ? 4.197 9.358 -7.792 1.00 98.06 97 PHE A C 1
ATOM 715 O O . PHE A 1 97 ? 5.274 9.051 -7.290 1.00 98.06 97 PHE A O 1
ATOM 722 N N . SER A 1 98 ? 3.374 10.284 -7.315 1.00 98.19 98 SER A N 1
ATOM 723 C CA . SER A 1 98 ? 3.541 10.988 -6.048 1.00 98.19 98 SER A CA 1
ATOM 724 C C . SER A 1 98 ? 2.269 10.801 -5.242 1.00 98.19 98 SER A C 1
ATOM 726 O O . SER A 1 98 ? 1.207 11.311 -5.616 1.00 98.19 98 SER A O 1
ATOM 728 N N . VAL A 1 99 ? 2.350 10.023 -4.167 1.00 98.50 99 VAL A N 1
ATOM 729 C CA . VAL A 1 99 ? 1.190 9.642 -3.358 1.00 98.50 99 VAL A CA 1
ATOM 730 C C . VAL A 1 99 ? 1.349 10.227 -1.966 1.00 98.50 99 VAL A C 1
ATOM 732 O O . VAL A 1 99 ? 2.262 9.857 -1.232 1.00 98.50 99 VAL A O 1
ATOM 735 N N . ARG A 1 100 ? 0.456 11.147 -1.592 1.00 98.44 100 ARG A N 1
ATOM 736 C CA . ARG A 1 100 ? 0.357 11.605 -0.206 1.00 98.44 100 ARG A CA 1
ATOM 737 C C . ARG A 1 100 ? -0.480 10.593 0.554 1.00 98.44 100 ARG A C 1
ATOM 739 O O . ARG A 1 100 ? -1.602 10.285 0.142 1.00 98.44 100 ARG A O 1
ATOM 746 N N . VAL A 1 101 ? 0.059 10.088 1.648 1.00 98.19 101 VAL A N 1
ATOM 747 C CA . VAL A 1 101 ? -0.569 9.048 2.456 1.00 98.19 101 VAL A CA 1
ATOM 748 C C . VAL A 1 101 ? -0.570 9.449 3.921 1.00 98.19 101 VAL A C 1
ATOM 750 O O . VAL A 1 101 ? 0.242 10.259 4.356 1.00 98.19 101 VAL A O 1
ATOM 753 N N . GLU A 1 102 ? -1.497 8.868 4.661 1.00 96.75 102 GLU A N 1
ATOM 754 C CA . GLU A 1 102 ? -1.640 8.983 6.102 1.00 96.75 102 GLU A CA 1
ATOM 755 C C . GLU A 1 102 ? -1.443 7.584 6.691 1.00 96.75 102 GLU A C 1
ATOM 757 O O . GLU A 1 102 ? -2.160 6.638 6.354 1.00 96.75 102 GLU A O 1
ATOM 762 N N . SER A 1 103 ? -0.424 7.430 7.526 1.00 94.19 103 SER A N 1
ATOM 763 C CA . SER A 1 103 ? -0.176 6.215 8.297 1.00 94.19 103 SER A CA 1
ATOM 764 C C . SER A 1 103 ? -1.349 5.933 9.241 1.00 94.19 103 SER A C 1
ATOM 766 O O . SER A 1 103 ? -2.114 6.831 9.587 1.00 94.19 103 SER A O 1
ATOM 768 N N . LEU A 1 104 ? -1.493 4.693 9.716 1.00 89.50 104 LEU A N 1
ATOM 769 C CA . LEU A 1 104 ? -2.611 4.329 10.606 1.00 89.50 104 LEU A CA 1
ATOM 770 C C . LEU A 1 104 ? -2.585 5.060 11.964 1.00 89.50 104 LEU A C 1
ATOM 772 O O . LEU A 1 104 ? -3.592 5.100 12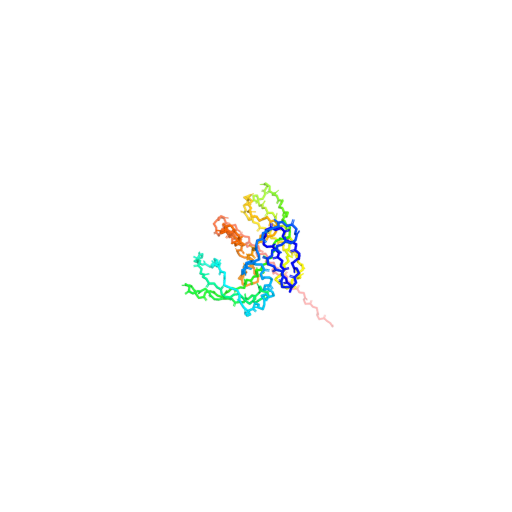.663 1.00 89.50 104 LEU A O 1
ATOM 776 N N . ASN A 1 105 ? -1.454 5.676 12.315 1.00 89.31 105 ASN A N 1
ATOM 777 C CA . ASN A 1 105 ? -1.290 6.555 13.474 1.00 89.31 105 ASN A CA 1
ATOM 778 C C . ASN A 1 105 ? -1.588 8.046 13.181 1.00 89.31 105 ASN A C 1
ATOM 780 O O . ASN A 1 105 ? -1.381 8.878 14.061 1.00 89.31 105 ASN A O 1
ATOM 784 N N . GLY A 1 106 ? -2.020 8.397 11.965 1.00 89.25 106 GLY A N 1
ATOM 785 C CA . GLY A 1 106 ? -2.321 9.772 11.548 1.00 89.25 106 GLY A CA 1
ATOM 786 C C . GLY A 1 106 ? -1.127 10.578 11.019 1.00 89.25 106 GLY A C 1
ATOM 787 O O . GLY A 1 106 ? -1.278 11.758 10.711 1.00 89.25 106 GLY A O 1
ATOM 788 N N . GLN A 1 107 ? 0.070 9.991 10.903 1.00 93.38 107 GLN A N 1
ATOM 789 C CA . GLN A 1 107 ? 1.222 10.696 10.328 1.00 93.38 107 GLN A CA 1
ATOM 790 C C . GLN A 1 107 ? 1.115 10.792 8.806 1.00 93.38 107 GLN A C 1
ATOM 792 O O . GLN A 1 107 ? 0.973 9.778 8.125 1.00 93.38 107 GLN A O 1
ATOM 797 N N . GLU A 1 108 ? 1.242 12.001 8.262 1.00 96.75 108 GLU A N 1
ATOM 798 C CA . GLU A 1 108 ? 1.289 12.202 6.815 1.00 96.75 108 GLU A CA 1
ATOM 799 C C . GLU A 1 108 ? 2.709 12.026 6.260 1.00 96.75 108 GLU A C 1
ATOM 801 O O . GLU A 1 108 ? 3.692 12.472 6.851 1.00 96.75 108 GLU A O 1
ATOM 806 N N . GLN A 1 109 ? 2.812 11.411 5.083 1.00 97.50 109 GLN A N 1
ATOM 807 C CA . GLN A 1 109 ? 4.060 11.291 4.330 1.00 97.50 109 GLN A CA 1
ATOM 808 C C . GLN A 1 109 ? 3.798 11.309 2.818 1.00 97.50 109 GLN A C 1
ATOM 810 O O . GLN A 1 109 ? 2.695 11.013 2.350 1.00 97.50 109 GLN A O 1
ATOM 815 N N . LEU A 1 110 ? 4.821 11.671 2.043 1.00 98.25 110 LEU A N 1
ATOM 816 C CA . LEU A 1 110 ? 4.811 11.602 0.582 1.00 98.25 110 LEU A CA 1
ATOM 817 C C . LEU A 1 110 ? 5.643 10.399 0.134 1.00 98.25 110 LEU A C 1
ATOM 819 O O . LEU A 1 110 ? 6.795 10.265 0.536 1.00 98.25 110 LEU A O 1
ATOM 823 N N . ILE A 1 111 ? 5.064 9.544 -0.707 1.00 97.62 111 ILE A N 1
ATOM 824 C CA . ILE A 1 111 ? 5.748 8.403 -1.314 1.00 97.62 111 ILE A CA 1
ATOM 825 C C . ILE A 1 111 ? 5.843 8.647 -2.818 1.00 97.62 111 ILE A C 1
ATOM 827 O O . ILE A 1 111 ? 4.820 8.709 -3.507 1.00 97.62 111 ILE A O 1
ATOM 831 N N . ASP A 1 112 ? 7.073 8.743 -3.318 1.00 97.38 112 ASP A N 1
ATOM 832 C CA . ASP A 1 112 ? 7.372 8.901 -4.737 1.00 97.38 112 ASP A CA 1
ATOM 833 C C . ASP A 1 112 ? 7.969 7.615 -5.314 1.00 97.38 112 ASP A C 1
ATOM 835 O O . ASP A 1 112 ? 8.864 7.003 -4.728 1.00 97.38 112 ASP A O 1
ATOM 839 N N . PHE A 1 113 ? 7.487 7.195 -6.483 1.00 96.75 113 PHE A N 1
ATOM 840 C CA . PHE A 1 113 ? 8.039 6.042 -7.194 1.00 96.75 113 PHE A CA 1
ATOM 841 C C . PHE A 1 113 ? 7.797 6.126 -8.703 1.00 96.75 113 PHE A C 1
ATOM 843 O O . PHE A 1 113 ? 6.957 6.884 -9.190 1.00 96.75 113 PHE A O 1
ATOM 850 N N . VAL A 1 114 ? 8.549 5.332 -9.468 1.00 95.19 114 VAL A N 1
ATOM 851 C CA . VAL A 1 114 ? 8.455 5.276 -10.932 1.00 95.19 114 VAL A CA 1
ATOM 852 C C . VAL A 1 114 ? 8.080 3.867 -11.367 1.00 95.19 114 VAL A C 1
ATOM 854 O O . VAL A 1 114 ? 8.688 2.891 -10.932 1.00 95.19 114 VAL A O 1
ATOM 857 N N . ARG A 1 115 ? 7.099 3.768 -12.265 1.00 94.69 115 ARG A N 1
ATOM 858 C CA . ARG A 1 115 ? 6.746 2.535 -12.966 1.00 94.69 115 ARG A CA 1
ATOM 859 C C . ARG A 1 115 ? 7.380 2.549 -14.361 1.00 94.69 115 ARG A C 1
ATOM 861 O O . ARG A 1 115 ? 7.141 3.508 -15.101 1.00 94.69 115 ARG A O 1
ATOM 868 N N . PRO A 1 116 ? 8.098 1.492 -14.776 1.00 91.19 116 PRO A N 1
ATOM 869 C CA . PRO A 1 116 ? 8.638 1.345 -16.131 1.00 91.19 116 PRO A CA 1
ATOM 870 C C . PRO A 1 116 ? 7.550 0.910 -17.137 1.00 91.19 116 PRO A C 1
ATOM 872 O O . PRO A 1 116 ? 7.734 -0.010 -17.926 1.00 91.19 116 PRO A O 1
ATOM 875 N N . SER A 1 117 ? 6.362 1.510 -17.055 1.00 91.62 117 SER A N 1
ATOM 876 C CA . SER A 1 117 ? 5.305 1.379 -18.057 1.00 91.62 117 SER A CA 1
ATOM 877 C C . SER A 1 117 ? 4.447 2.641 -18.042 1.00 91.62 117 SER A C 1
ATOM 879 O O . SER A 1 117 ? 4.303 3.286 -16.999 1.00 91.62 117 SER A O 1
ATOM 881 N N . TYR A 1 118 ? 3.812 2.960 -19.167 1.00 89.81 118 TYR A N 1
ATOM 882 C CA . TYR A 1 118 ? 2.903 4.102 -19.256 1.00 89.81 118 TYR A CA 1
ATOM 883 C C . TYR A 1 118 ? 1.568 3.915 -18.503 1.00 89.81 118 TYR A C 1
ATOM 885 O O . TYR A 1 118 ? 0.860 4.900 -18.254 1.00 89.81 118 TYR A O 1
ATOM 893 N N . GLY A 1 119 ? 1.225 2.676 -18.126 1.00 91.94 119 GLY A N 1
ATOM 894 C CA . GLY A 1 119 ? -0.039 2.338 -17.470 1.00 91.94 119 GLY A CA 1
ATOM 895 C C . GLY A 1 119 ? -0.237 3.077 -16.145 1.00 91.94 119 GLY A C 1
ATOM 896 O O . GLY A 1 119 ? 0.686 3.174 -15.330 1.00 91.94 119 GLY A O 1
ATOM 897 N N . ASP A 1 120 ? -1.450 3.584 -15.921 1.00 94.69 120 ASP A N 1
ATOM 898 C CA . ASP A 1 120 ? -1.843 4.141 -14.625 1.00 94.69 120 ASP A CA 1
ATOM 899 C C . ASP A 1 120 ? -2.166 3.011 -13.629 1.00 94.69 120 ASP A C 1
ATOM 901 O O . ASP A 1 120 ? -2.235 1.834 -13.994 1.00 94.69 120 ASP A O 1
ATOM 905 N N . PHE A 1 121 ? -2.307 3.374 -12.360 1.00 96.00 121 PHE A N 1
ATOM 906 C CA . PHE A 1 121 ? -2.705 2.472 -11.286 1.00 96.00 121 PHE A CA 1
ATOM 907 C C . PHE A 1 121 ? -3.797 3.130 -10.447 1.00 96.00 121 PHE A C 1
ATOM 909 O O . PHE A 1 121 ? -3.679 4.307 -10.082 1.00 96.00 121 PHE A O 1
ATOM 916 N N . GLU A 1 122 ? -4.870 2.395 -10.168 1.00 96.56 122 GLU A N 1
ATOM 917 C CA . GLU A 1 122 ? -6.033 2.930 -9.469 1.00 96.56 122 GLU A CA 1
ATOM 918 C C . GLU A 1 122 ? -5.742 3.069 -7.968 1.00 96.56 122 GLU A C 1
ATOM 920 O O . GLU A 1 122 ? -5.680 2.089 -7.229 1.00 96.56 122 GLU A O 1
ATOM 925 N N . LEU A 1 123 ? -5.558 4.312 -7.517 1.00 97.38 123 LEU A N 1
ATOM 926 C CA . LEU A 1 123 ? -5.484 4.697 -6.105 1.00 97.38 123 LEU A CA 1
ATOM 927 C C . LEU A 1 123 ? -6.274 5.991 -5.935 1.00 97.38 123 LEU A C 1
ATOM 929 O O . LEU A 1 123 ? -5.883 7.034 -6.475 1.00 97.38 123 LEU A O 1
ATOM 933 N N . ARG A 1 124 ? -7.386 5.918 -5.204 1.00 97.19 124 ARG A N 1
ATOM 934 C CA . ARG A 1 124 ? -8.275 7.043 -4.908 1.00 97.19 124 ARG A CA 1
ATOM 935 C C . ARG A 1 124 ? -8.029 7.565 -3.499 1.00 97.19 124 ARG A C 1
ATOM 937 O O . ARG A 1 124 ? -7.398 6.923 -2.665 1.00 97.19 124 ARG A O 1
ATOM 944 N N . SER A 1 125 ? -8.527 8.768 -3.227 1.00 97.25 125 SER A N 1
ATOM 945 C CA . SER A 1 125 ? -8.522 9.306 -1.866 1.00 97.25 125 SER A CA 1
ATOM 946 C C . SER A 1 125 ? -9.330 8.397 -0.937 1.00 97.25 125 SER A C 1
ATOM 948 O O . SER A 1 125 ? -10.407 7.937 -1.307 1.00 97.25 125 SER A O 1
ATOM 950 N N . LYS A 1 126 ? -8.822 8.207 0.281 1.00 94.56 126 LYS A N 1
ATOM 951 C CA . LYS A 1 126 ? -9.323 7.353 1.367 1.00 94.56 126 LYS A CA 1
ATOM 952 C C . LYS A 1 126 ? -9.136 5.846 1.190 1.00 94.56 126 LYS A C 1
ATOM 954 O O . LYS A 1 126 ? -9.385 5.138 2.171 1.00 94.56 126 LYS A O 1
ATOM 959 N N . ASP A 1 127 ? -8.643 5.380 0.043 1.00 97.06 127 ASP A N 1
ATOM 960 C CA . ASP A 1 127 ? -8.311 3.967 -0.162 1.00 97.06 127 ASP A CA 1
ATOM 961 C C . ASP A 1 127 ? -7.259 3.502 0.851 1.00 97.06 127 ASP A C 1
ATOM 963 O O . ASP A 1 127 ? -6.326 4.237 1.186 1.00 97.06 127 ASP A O 1
ATOM 967 N N . LEU A 1 128 ? -7.396 2.267 1.325 1.00 96.62 128 LEU A N 1
ATOM 968 C CA . LEU A 1 128 ? -6.336 1.566 2.035 1.00 96.62 128 LEU A CA 1
ATOM 969 C C . LEU A 1 128 ? -5.364 0.961 1.016 1.00 96.62 128 LEU A C 1
ATOM 971 O O . LEU A 1 128 ? -5.782 0.266 0.087 1.00 96.62 128 LEU A O 1
ATOM 975 N N . ALA A 1 129 ? -4.073 1.214 1.193 1.00 98.00 129 ALA A N 1
ATOM 976 C CA . ALA A 1 129 ? -3.030 0.723 0.306 1.00 98.00 129 ALA A CA 1
ATOM 977 C C . ALA A 1 129 ? -1.855 0.144 1.095 1.00 98.00 129 ALA A C 1
ATOM 979 O O . ALA A 1 129 ? -1.533 0.628 2.179 1.00 98.00 129 ALA A O 1
ATOM 980 N N . ALA A 1 130 ? -1.200 -0.868 0.531 1.00 98.19 130 ALA A N 1
ATOM 981 C CA . ALA A 1 130 ? 0.037 -1.435 1.042 1.00 98.19 130 ALA A CA 1
ATOM 982 C C . ALA A 1 130 ? 1.199 -1.111 0.098 1.00 98.19 130 ALA A C 1
ATOM 984 O O . ALA A 1 130 ? 1.131 -1.340 -1.112 1.00 98.19 130 ALA A O 1
ATOM 985 N N . PHE A 1 131 ? 2.276 -0.587 0.672 1.00 98.19 131 PHE A N 1
ATOM 986 C CA . PHE A 1 131 ? 3.541 -0.321 0.002 1.00 98.19 131 PHE A CA 1
ATOM 987 C C . PHE A 1 131 ? 4.561 -1.330 0.509 1.00 98.19 131 PHE A C 1
ATOM 989 O O . PHE A 1 131 ? 4.982 -1.270 1.663 1.00 98.19 131 PHE A O 1
ATOM 996 N N . THR A 1 132 ? 4.942 -2.274 -0.345 1.00 98.12 132 THR A N 1
ATOM 997 C CA . THR A 1 132 ? 5.805 -3.391 0.037 1.00 98.12 132 THR A CA 1
ATOM 998 C C . THR A 1 132 ? 7.179 -3.254 -0.599 1.00 98.12 132 THR A C 1
ATOM 1000 O O . THR A 1 132 ? 7.310 -3.098 -1.817 1.00 98.12 132 THR A O 1
ATOM 1003 N N . SER A 1 133 ? 8.222 -3.333 0.222 1.00 97.12 133 SER A N 1
ATOM 1004 C CA . SER A 1 133 ? 9.617 -3.231 -0.180 1.00 97.12 133 SER A CA 1
ATOM 1005 C C . SER A 1 133 ? 10.415 -4.485 0.175 1.00 97.12 133 SER A C 1
ATOM 1007 O O . SER A 1 133 ? 10.156 -5.179 1.157 1.00 97.12 133 SER A O 1
ATOM 1009 N N . VAL A 1 134 ? 11.417 -4.771 -0.652 1.00 96.31 134 VAL A N 1
ATOM 1010 C CA . VAL A 1 134 ? 12.409 -5.827 -0.430 1.00 96.31 134 VAL A CA 1
ATOM 1011 C C . VAL A 1 134 ? 13.773 -5.153 -0.469 1.00 96.31 134 VAL A C 1
ATOM 1013 O O . VAL A 1 134 ? 14.051 -4.393 -1.397 1.00 96.31 134 VAL A O 1
ATOM 1016 N N . ASN A 1 135 ? 14.607 -5.380 0.549 1.00 93.94 135 ASN A N 1
ATOM 1017 C CA . ASN A 1 135 ? 15.931 -4.753 0.677 1.00 93.94 135 ASN A CA 1
ATOM 1018 C C . ASN A 1 135 ? 15.890 -3.214 0.552 1.00 93.94 135 ASN A C 1
ATOM 1020 O O . ASN A 1 135 ? 16.709 -2.612 -0.137 1.00 93.94 135 ASN A O 1
ATOM 1024 N N . GLY A 1 136 ? 14.878 -2.577 1.153 1.00 92.94 136 GLY A N 1
ATOM 1025 C CA . GLY A 1 136 ? 14.693 -1.120 1.109 1.00 92.94 136 GLY A CA 1
ATOM 1026 C C . GLY A 1 136 ? 14.155 -0.566 -0.216 1.00 92.94 136 GLY A C 1
ATOM 1027 O O . GLY A 1 136 ? 13.876 0.627 -0.305 1.00 92.94 136 GLY A O 1
ATOM 1028 N N . ARG A 1 137 ? 13.946 -1.403 -1.241 1.00 95.06 137 ARG A N 1
ATOM 1029 C CA . ARG A 1 137 ? 13.408 -0.983 -2.541 1.00 95.06 137 ARG A CA 1
ATOM 1030 C C . ARG A 1 137 ? 11.932 -1.341 -2.674 1.00 95.06 137 ARG A C 1
ATOM 1032 O O . ARG A 1 137 ? 11.561 -2.515 -2.593 1.00 95.06 137 ARG A O 1
ATOM 1039 N N . LEU A 1 138 ? 11.091 -0.337 -2.925 1.00 96.75 138 LEU A N 1
ATOM 1040 C CA . LEU A 1 138 ? 9.664 -0.533 -3.192 1.00 96.75 138 LEU A CA 1
ATOM 1041 C C . LEU A 1 138 ? 9.479 -1.463 -4.401 1.00 96.75 138 LEU A C 1
ATOM 1043 O O . LEU A 1 138 ? 10.039 -1.224 -5.470 1.00 96.75 138 LEU A O 1
ATOM 1047 N N . SER A 1 139 ? 8.730 -2.543 -4.198 1.00 96.44 139 SER A N 1
ATOM 1048 C CA . SER A 1 139 ? 8.566 -3.636 -5.161 1.00 96.44 139 SER A CA 1
ATOM 1049 C C . SER A 1 139 ? 7.108 -3.859 -5.544 1.00 96.44 139 SER A C 1
ATOM 1051 O O . SER A 1 139 ? 6.837 -4.136 -6.705 1.00 96.44 139 SER A O 1
ATOM 1053 N N . ILE A 1 140 ? 6.170 -3.710 -4.607 1.00 97.38 140 ILE A N 1
ATOM 1054 C CA . ILE A 1 140 ? 4.731 -3.805 -4.877 1.00 97.38 140 ILE A CA 1
ATOM 1055 C C . ILE A 1 140 ? 4.016 -2.599 -4.276 1.00 97.38 140 ILE A C 1
ATOM 1057 O O . ILE A 1 140 ? 4.335 -2.155 -3.172 1.00 97.38 140 ILE A O 1
ATOM 1061 N N . VAL A 1 141 ? 3.024 -2.100 -5.009 1.00 98.12 141 VAL A N 1
ATOM 1062 C CA . VAL A 1 141 ? 1.992 -1.200 -4.493 1.00 98.12 141 VAL A CA 1
ATOM 1063 C C . VAL A 1 141 ? 0.649 -1.889 -4.678 1.00 98.12 141 VAL A C 1
ATOM 1065 O O . VAL A 1 141 ? 0.296 -2.248 -5.798 1.00 98.12 141 VAL A O 1
ATOM 1068 N N . GLN A 1 142 ? -0.094 -2.087 -3.597 1.00 98.31 142 GLN A N 1
ATOM 1069 C CA . GLN A 1 142 ? -1.384 -2.771 -3.605 1.00 98.31 142 GLN A CA 1
ATOM 1070 C C . GLN A 1 142 ? -2.470 -1.835 -3.085 1.00 98.31 142 GLN A C 1
ATOM 1072 O O . GLN A 1 142 ? -2.318 -1.234 -2.027 1.00 98.31 142 GLN A O 1
ATOM 1077 N N . ASN A 1 143 ? -3.573 -1.718 -3.815 1.00 97.88 143 ASN A N 1
ATOM 1078 C CA . ASN A 1 143 ? -4.795 -1.090 -3.341 1.00 97.88 143 ASN A CA 1
ATOM 1079 C C . ASN A 1 143 ? -5.677 -2.172 -2.707 1.00 97.88 143 ASN A C 1
ATOM 1081 O O . ASN A 1 143 ? -6.325 -2.956 -3.404 1.00 97.88 143 ASN A O 1
ATOM 1085 N N . LEU A 1 144 ? -5.692 -2.206 -1.376 1.00 96.12 144 LEU A N 1
ATOM 1086 C CA . LEU A 1 144 ? -6.426 -3.196 -0.587 1.00 96.12 144 LEU A CA 1
ATOM 1087 C C . LEU A 1 144 ? -7.945 -2.998 -0.674 1.00 96.12 144 LEU A C 1
ATOM 1089 O O . LEU A 1 144 ? -8.695 -3.928 -0.407 1.00 96.12 144 LEU A O 1
ATOM 1093 N N . SER A 1 145 ? -8.402 -1.807 -1.073 1.00 93.00 145 SER A N 1
ATOM 1094 C CA . SER A 1 145 ? -9.833 -1.476 -1.151 1.00 93.00 145 SER A CA 1
ATOM 1095 C C . SER A 1 145 ? -10.508 -2.091 -2.377 1.00 93.00 145 SER A C 1
ATOM 1097 O O . SER A 1 145 ? -11.684 -2.433 -2.324 1.00 93.00 145 SER A O 1
ATOM 1099 N N . VAL A 1 146 ? -9.766 -2.229 -3.481 1.00 93.25 146 VAL A N 1
ATOM 1100 C CA . VAL A 1 146 ? -10.268 -2.789 -4.752 1.00 93.25 146 VAL A CA 1
ATOM 1101 C C . VAL A 1 146 ? -9.613 -4.122 -5.126 1.00 93.25 146 VAL A C 1
ATOM 1103 O O . VAL A 1 146 ? -9.943 -4.686 -6.164 1.00 93.25 146 VAL A O 1
ATOM 1106 N N . GLY A 1 147 ? -8.675 -4.618 -4.312 1.00 93.19 147 GLY A N 1
ATOM 1107 C CA . GLY A 1 147 ? -8.000 -5.898 -4.539 1.00 93.19 147 GLY A CA 1
ATOM 1108 C C . GLY A 1 147 ? -7.070 -5.909 -5.756 1.00 93.19 147 GLY A C 1
ATOM 1109 O O . GLY A 1 147 ? -6.909 -6.943 -6.390 1.00 93.19 147 GLY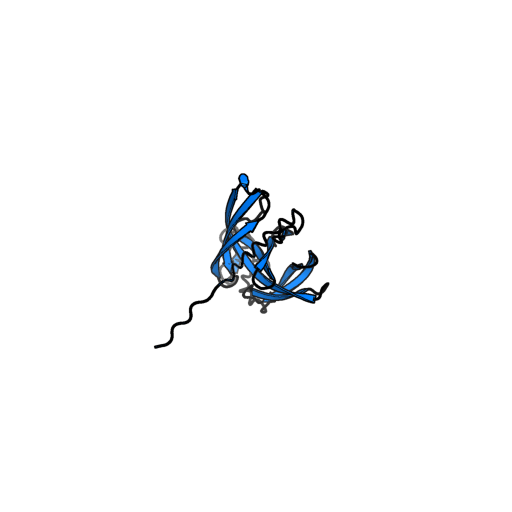 A O 1
ATOM 1110 N N . GLN A 1 148 ? -6.475 -4.768 -6.114 1.00 96.06 148 GLN A N 1
ATOM 1111 C CA . GLN A 1 148 ? -5.537 -4.671 -7.240 1.00 96.06 148 GLN A CA 1
ATOM 1112 C C . GLN A 1 148 ? -4.127 -4.363 -6.752 1.00 96.06 148 GLN A C 1
ATOM 1114 O O . GLN A 1 148 ? -3.945 -3.617 -5.791 1.00 96.06 148 GLN A O 1
ATOM 1119 N N . TYR A 1 149 ? -3.113 -4.873 -7.448 1.00 97.69 149 TYR A N 1
ATOM 1120 C CA . TYR A 1 149 ? -1.717 -4.541 -7.178 1.00 97.69 149 TYR A CA 1
ATOM 1121 C C . TYR A 1 149 ? -0.943 -4.217 -8.450 1.00 97.69 149 TYR A C 1
ATOM 1123 O O . TYR A 1 149 ? -1.350 -4.514 -9.572 1.00 97.69 149 TYR A O 1
ATOM 1131 N N . MET A 1 150 ? 0.195 -3.569 -8.250 1.00 96.25 150 MET A N 1
ATOM 1132 C CA . MET A 1 150 ? 1.155 -3.219 -9.276 1.00 96.25 150 MET A CA 1
ATOM 1133 C C . MET A 1 150 ? 2.542 -3.653 -8.820 1.00 96.25 150 MET A C 1
ATOM 1135 O O . MET A 1 150 ? 3.021 -3.234 -7.765 1.00 96.25 150 MET A O 1
ATOM 1139 N N . ASN A 1 151 ? 3.201 -4.448 -9.659 1.00 95.44 151 ASN A N 1
ATOM 1140 C CA . ASN A 1 151 ? 4.598 -4.816 -9.493 1.00 95.44 151 ASN A CA 1
ATOM 1141 C C . ASN A 1 151 ? 5.504 -3.726 -10.101 1.00 95.44 151 ASN A C 1
ATOM 1143 O O . ASN A 1 151 ? 5.292 -3.272 -11.229 1.00 95.44 151 ASN A O 1
ATOM 1147 N N . LEU A 1 152 ? 6.490 -3.278 -9.326 1.00 94.38 152 LEU A N 1
ATOM 1148 C CA . LEU A 1 152 ? 7.480 -2.261 -9.689 1.00 94.38 152 LEU A CA 1
ATOM 1149 C C . LEU A 1 152 ? 8.853 -2.858 -10.008 1.00 94.38 152 LEU A C 1
ATOM 1151 O O . LEU A 1 152 ? 9.781 -2.114 -10.341 1.00 94.38 152 LEU A O 1
ATOM 1155 N N . LYS A 1 153 ? 9.012 -4.185 -9.916 1.00 87.62 153 LYS A N 1
ATOM 1156 C CA . LYS A 1 153 ? 10.210 -4.849 -10.422 1.00 87.62 153 LYS A CA 1
ATOM 1157 C C . LYS A 1 153 ? 10.356 -4.494 -11.898 1.00 87.62 153 LYS A C 1
ATOM 1159 O O . LYS A 1 153 ? 9.428 -4.648 -12.690 1.00 87.62 153 LYS A O 1
ATOM 1164 N N . LEU A 1 154 ? 11.531 -3.979 -12.252 1.00 69.12 154 LEU A N 1
ATOM 1165 C CA . LEU A 1 154 ? 11.914 -3.831 -13.649 1.00 69.12 154 LEU A CA 1
ATOM 1166 C C . LEU A 1 154 ? 11.769 -5.212 -14.283 1.00 69.12 154 LEU A C 1
ATOM 1168 O O . LEU A 1 154 ? 12.325 -6.175 -13.753 1.00 69.12 154 LEU A O 1
ATOM 1172 N N . ALA A 1 155 ? 11.020 -5.308 -15.380 1.00 55.75 155 ALA A N 1
ATOM 1173 C CA . ALA A 1 155 ? 11.070 -6.499 -16.205 1.00 55.75 155 ALA A CA 1
ATOM 1174 C C . ALA A 1 155 ? 12.543 -6.710 -16.565 1.00 55.75 155 ALA A C 1
ATOM 1176 O O . ALA A 1 155 ? 13.139 -5.900 -17.271 1.00 55.75 155 ALA A O 1
ATOM 1177 N N . THR A 1 156 ? 13.156 -7.771 -16.052 1.00 50.03 156 THR A N 1
ATOM 1178 C CA . THR A 1 156 ? 14.541 -8.168 -16.339 1.00 50.03 156 THR A CA 1
ATOM 1179 C C . THR A 1 156 ? 14.720 -8.656 -17.787 1.00 50.03 156 THR A C 1
ATOM 1181 O O . THR A 1 156 ? 15.644 -9.403 -18.085 1.00 50.03 156 THR A O 1
ATOM 1184 N N . GLY A 1 157 ? 13.849 -8.239 -18.709 1.00 46.78 157 GLY A N 1
ATOM 1185 C CA . GLY A 1 157 ? 13.860 -8.614 -20.115 1.00 46.78 157 GLY A CA 1
ATOM 1186 C C . GLY A 1 157 ? 13.942 -7.383 -21.009 1.00 46.78 157 GLY A C 1
ATOM 1187 O O . GLY A 1 157 ? 12.932 -6.724 -21.240 1.00 46.78 157 GLY A O 1
ATOM 1188 N N . GLY A 1 158 ? 15.139 -7.104 -21.532 1.00 43.22 158 GLY A N 1
ATOM 1189 C CA . GLY A 1 158 ? 15.326 -6.165 -22.639 1.00 43.22 158 GLY A CA 1
ATOM 1190 C C . GLY A 1 158 ? 16.699 -5.500 -22.682 1.00 43.22 158 GLY A C 1
ATOM 1191 O O . GLY A 1 158 ? 16.860 -4.397 -22.180 1.00 43.22 158 GLY A O 1
ATOM 1192 N N . CYS A 1 159 ? 17.641 -6.163 -23.358 1.00 37.25 159 CYS A N 1
ATOM 1193 C CA . CYS A 1 159 ? 18.967 -5.695 -23.781 1.00 37.25 159 CYS A CA 1
ATOM 1194 C C . CYS A 1 159 ? 20.064 -5.596 -22.709 1.00 37.25 159 CYS A C 1
ATOM 1196 O O . CYS A 1 159 ? 20.273 -4.582 -22.048 1.00 37.25 159 CYS A O 1
ATOM 1198 N N . ALA A 1 160 ? 20.874 -6.656 -22.684 1.00 43.34 160 ALA A N 1
ATOM 1199 C CA . ALA A 1 160 ? 22.287 -6.603 -22.356 1.00 43.34 160 ALA A CA 1
ATOM 1200 C C . ALA A 1 160 ? 22.997 -5.572 -23.258 1.00 43.34 160 ALA A C 1
ATOM 1202 O O . ALA A 1 160 ? 23.495 -5.893 -24.331 1.00 43.34 160 ALA A O 1
ATOM 1203 N N . GLY A 1 161 ? 23.009 -4.313 -22.832 1.00 42.50 161 GLY A N 1
ATOM 1204 C CA . GLY A 1 161 ? 23.982 -3.324 -23.266 1.00 42.50 161 GLY A CA 1
ATOM 1205 C C . GLY A 1 161 ? 25.087 -3.301 -22.227 1.00 42.50 161 GLY A C 1
ATOM 1206 O O . GLY A 1 161 ? 24.993 -2.572 -21.243 1.00 42.50 161 GLY A O 1
ATOM 1207 N N . ALA A 1 162 ? 26.095 -4.151 -22.404 1.00 48.91 162 ALA A N 1
ATOM 1208 C CA . ALA A 1 162 ? 27.321 -4.081 -21.632 1.00 48.91 162 ALA A CA 1
ATOM 1209 C C . ALA A 1 162 ? 27.937 -2.685 -21.810 1.00 48.91 162 ALA A C 1
ATOM 1211 O O . ALA A 1 162 ? 28.496 -2.384 -22.859 1.00 48.91 162 ALA A O 1
ATOM 1212 N N . LEU A 1 163 ? 27.849 -1.838 -20.783 1.00 43.16 163 LEU A N 1
ATOM 1213 C CA . LEU A 1 163 ? 28.748 -0.698 -20.637 1.00 43.16 163 LEU A CA 1
ATOM 1214 C C . LEU A 1 163 ? 29.812 -1.060 -19.597 1.00 43.16 163 LEU A C 1
ATOM 1216 O O . LEU A 1 163 ? 29.865 -0.526 -18.494 1.00 43.16 163 LEU A O 1
ATOM 1220 N N . LEU A 1 164 ? 30.652 -2.027 -19.965 1.00 46.59 164 LEU A N 1
ATOM 1221 C CA . LEU A 1 164 ? 32.003 -2.124 -19.429 1.00 46.59 164 LEU A CA 1
ATOM 1222 C C . LEU A 1 164 ? 32.837 -1.083 -20.178 1.00 46.59 164 LEU A C 1
ATOM 1224 O O . LEU A 1 164 ? 33.342 -1.349 -21.262 1.00 46.59 164 LEU A O 1
ATOM 1228 N N . LEU A 1 165 ? 32.978 0.107 -19.599 1.00 42.75 165 LEU A N 1
ATOM 1229 C CA . LEU A 1 165 ? 34.120 0.973 -19.889 1.00 42.75 165 LEU A CA 1
ATOM 1230 C C . LEU A 1 165 ? 35.047 0.942 -18.679 1.00 42.75 165 LEU A C 1
ATOM 1232 O O . LEU A 1 165 ? 35.104 1.855 -17.862 1.00 42.75 165 LEU A O 1
ATOM 1236 N N . TRP A 1 166 ? 35.770 -0.172 -18.583 1.00 47.78 166 TRP A N 1
ATOM 1237 C CA . TRP A 1 166 ? 37.125 -0.164 -18.056 1.00 47.78 166 TRP A CA 1
ATOM 1238 C C . TRP A 1 166 ? 38.016 0.464 -19.131 1.00 47.78 166 TRP A C 1
ATOM 1240 O O . TRP A 1 166 ? 38.304 -0.164 -20.145 1.00 47.78 166 TRP A O 1
ATOM 1250 N N . LEU A 1 167 ? 38.460 1.696 -18.910 1.00 47.84 167 LEU A N 1
ATOM 1251 C CA . LEU A 1 167 ? 39.700 2.196 -19.494 1.00 47.84 167 LEU A CA 1
ATOM 1252 C C . LEU A 1 167 ? 40.593 2.611 -18.333 1.00 47.84 167 LEU A C 1
ATOM 1254 O O . LEU A 1 167 ? 40.642 3.767 -17.924 1.00 47.84 167 LEU A O 1
ATOM 1258 N N . GLY A 1 168 ? 41.277 1.611 -17.779 1.00 45.78 168 GLY A N 1
ATOM 1259 C CA . GLY A 1 168 ? 42.554 1.852 -17.138 1.00 45.78 168 GLY A CA 1
ATOM 1260 C C . GLY A 1 168 ? 43.563 2.224 -18.221 1.00 45.78 168 GLY A C 1
ATOM 1261 O O . GLY A 1 168 ? 43.782 1.451 -19.150 1.00 45.78 168 GLY A O 1
ATOM 1262 N N . ALA A 1 169 ? 44.178 3.393 -18.091 1.00 48.44 169 ALA A N 1
ATOM 1263 C CA . ALA A 1 169 ? 45.473 3.670 -18.688 1.00 48.44 169 ALA A CA 1
ATOM 1264 C C . ALA A 1 169 ? 46.489 3.691 -17.544 1.00 48.44 169 ALA A C 1
ATOM 1266 O O . ALA A 1 169 ? 46.558 4.637 -16.762 1.00 48.44 169 ALA A O 1
ATOM 1267 N N . ALA A 1 170 ? 47.219 2.586 -17.419 1.00 52.91 170 ALA A N 1
ATOM 1268 C CA . ALA A 1 170 ? 48.454 2.512 -16.663 1.00 52.91 170 ALA A CA 1
ATOM 1269 C C . ALA A 1 170 ? 49.600 3.125 -17.488 1.00 52.91 170 ALA A C 1
ATOM 1271 O O . ALA A 1 170 ? 49.649 2.947 -18.705 1.00 52.91 170 ALA A O 1
ATOM 1272 N N . GLY A 1 171 ? 50.542 3.773 -16.801 1.00 43.47 171 GLY A N 1
ATOM 1273 C CA . GLY A 1 171 ? 51.836 4.228 -17.328 1.00 43.47 171 GLY A CA 1
ATOM 1274 C C . GLY A 1 171 ? 52.075 5.713 -17.034 1.00 43.47 171 GLY A C 1
ATOM 1275 O O . GLY A 1 171 ? 51.181 6.520 -17.227 1.00 43.47 171 GLY A O 1
ATOM 1276 N N . ALA A 1 172 ? 53.231 6.177 -16.570 1.00 46.88 172 ALA A N 1
ATOM 1277 C CA . ALA A 1 172 ? 54.496 5.535 -16.251 1.00 46.88 172 ALA A CA 1
ATOM 1278 C C . ALA A 1 172 ? 55.340 6.516 -15.403 1.00 46.88 172 ALA A C 1
ATOM 1280 O O . ALA A 1 172 ? 55.130 7.721 -15.468 1.00 46.88 172 ALA A O 1
ATOM 1281 N N . ALA A 1 173 ? 56.282 5.950 -14.642 1.00 50.16 173 ALA A N 1
ATOM 1282 C CA . ALA A 1 173 ? 57.607 6.459 -14.259 1.00 50.16 173 ALA A CA 1
ATOM 1283 C C . ALA A 1 173 ? 57.831 7.965 -13.978 1.00 50.16 173 ALA A C 1
ATOM 1285 O O . ALA A 1 173 ? 57.720 8.816 -14.853 1.00 50.16 173 ALA A O 1
ATOM 1286 N N . GLY A 1 174 ? 58.372 8.253 -12.791 1.00 43.97 174 GLY A N 1
ATOM 1287 C CA . GLY A 1 174 ? 59.034 9.523 -12.492 1.00 43.97 174 GLY A CA 1
ATOM 1288 C C . GLY A 1 174 ? 59.817 9.458 -11.186 1.00 43.97 174 GLY A C 1
ATOM 1289 O O . GLY A 1 174 ? 59.324 9.876 -10.146 1.00 43.97 174 GLY A O 1
ATOM 1290 N N . ALA A 1 175 ? 61.021 8.888 -11.240 1.00 49.69 175 ALA A N 1
ATOM 1291 C CA . ALA A 1 175 ? 62.018 8.975 -10.179 1.00 49.69 175 ALA A CA 1
ATOM 1292 C C . ALA A 1 175 ? 62.466 10.429 -9.986 1.00 49.69 175 ALA A C 1
ATOM 1294 O O . ALA A 1 175 ? 62.763 11.078 -10.981 1.00 49.69 175 ALA A O 1
ATOM 1295 N N . PHE A 1 176 ? 62.605 10.900 -8.745 1.00 53.88 176 PHE A N 1
ATOM 1296 C CA . PHE A 1 176 ? 63.551 11.966 -8.404 1.00 53.88 176 PHE A CA 1
ATOM 1297 C C . PHE A 1 176 ? 64.023 11.797 -6.954 1.00 53.88 176 PHE A C 1
ATOM 1299 O O . PHE A 1 176 ? 63.266 11.968 -6.003 1.00 53.88 176 PHE A O 1
ATOM 1306 N N . LEU A 1 177 ? 65.290 11.398 -6.834 1.00 51.59 177 LEU A N 1
ATOM 1307 C CA . LEU A 1 177 ? 66.159 11.654 -5.690 1.00 51.59 177 LEU A CA 1
ATOM 1308 C C . LEU A 1 177 ? 66.458 13.157 -5.648 1.00 51.59 177 LEU A C 1
ATOM 1310 O O . LEU A 1 177 ? 66.764 13.708 -6.703 1.00 51.59 177 LEU A O 1
ATOM 1314 N N . PHE A 1 178 ? 66.399 13.774 -4.470 1.00 55.19 178 PHE A N 1
ATOM 1315 C CA . PHE A 1 178 ? 67.458 14.596 -3.866 1.00 55.19 178 PHE A CA 1
ATOM 1316 C C . PHE A 1 178 ? 67.079 14.909 -2.416 1.00 55.19 178 PHE A C 1
ATOM 1318 O O . PHE A 1 178 ? 65.894 15.232 -2.176 1.00 55.19 178 PHE A O 1
#

InterPro domains:
  IPR026870 Zinc-ribbon domain [PF13240] (4-25)

Radius of gyration: 24.91 Å; chains: 1; bounding box: 101×34×50 Å

Foldseek 3Di:
DWADPPPRHDDDPPDQARPPPRHGDDPVRPPPPPPVPFWDWAFDQDLPPRDTDTDTAGLQQWDWDADPPPRAIKIKGKWFWADKDKDADVVQQKIKIWTWTATSVRDIDIDIDMASHRDDDDDDGRFIWM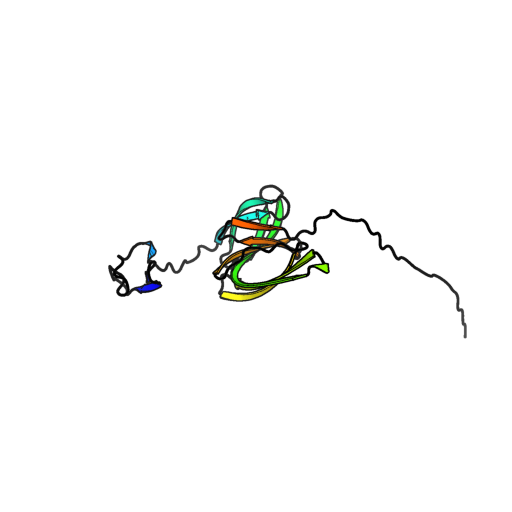FMGHPPHTAKIAGRRVGDIDGRPDPPDDDDPDPPPPDDDDDDDDDDDD

Organism: NCBI:txid1639882

Sequence (178 aa):
MLICNRCNTPIRDGARFCDACGDPVTAGDLVRNRAVAGSESVLLVCPQCEHEALQTIPSHGVGQLTCPACATAFHTTVVRVRSKRSTGQKKLNARTFSVRVESLNGQEQLIDFVRPSYGDFELRSKDLAAFTSVNGRLSIVQNLSVGQYMNLKLATGGCAGALLLWLGAAGAAGAFLF

Secondary structure (DSSP, 8-state):
-EE-TTT-PEEPTT-SB-TTT-PBP-TTS--------SEEEEEEE-TTT--EEEEEEETTSEEEEE-TTT--EEEEEEEEEEEEEEEEEGGGTEEEEEEEEEETTS-EEEEEEEESSS------TT-EEEEEEETTEEEEEEETTTTEEEE-S--S-S--------------------